Protein AF-A0A956FHE9-F1 (afdb_monomer)

Foldseek 3Di:
DVVVQVVVVVVPDDDDDPVPDDPDPDDPLVVLLVCVVPDQAAEDAAAPVLQCLLQDPPDPDPDVPSNSNSVSVLVVLVVDPPCLVRYAYEYEPPGDGDDHPSNVPSPHDYDYDD

Mean predicted aligned error: 8.65 Å

pLDDT: mean 73.5, std 14.98, range [35.47, 94.19]

Radius of gyration: 13.94 Å; Cα contacts (8 Å, |Δi|>4): 117; chains: 1; bounding box: 37×33×34 Å

Nearest PDB structures (foldseek):
  8fz9-assembly2_B  TM=4.655E-01  e=2.836E-02  Bacillus cereus
  4p7o-assembly1_A  TM=4.344E-01  e=3.917E+00  Escherichia coli K-12
  6qh8-assembly2_D  TM=3.782E-01  e=8.444E+00  Pseudomonas aeruginosa

Solvent-accessible surface area (backbone atoms only — not comparable to full-atom values): 6966 Å² total; per-residue (Å²): 108,70,71,56,46,52,53,41,41,75,76,69,45,90,73,90,53,75,93,77,52,76,85,64,100,57,67,64,67,61,53,52,53,49,51,62,70,71,48,81,61,44,80,41,72,27,30,55,71,48,20,48,39,50,70,38,88,65,72,90,85,74,62,72,62,60,40,48,52,37,51,49,55,41,47,57,54,68,78,30,92,83,54,47,87,34,51,35,38,31,27,54,67,100,50,68,74,26,73,34,72,80,52,69,80,54,78,55,63,75,44,79,48,127

Secondary structure (DSSP, 8-state):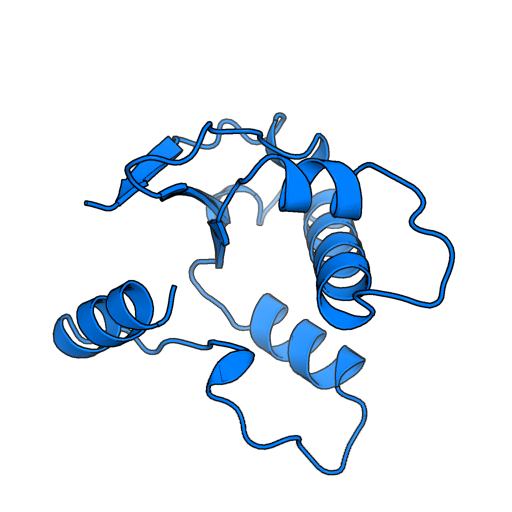
-HHHHHHHHHTT-----GGGS---SS-HHHHHHHHHHH-S-EEEE--HHHHHHHHS-PPTTS-HHHHHHHHHHHHHHHH-TTSGGGEEEEEETTS-----HHHHTTTPPEEEE-

Structure (mmCIF, N/CA/C/O backbone):
data_AF-A0A956FHE9-F1
#
_entry.id   AF-A0A956FHE9-F1
#
loop_
_atom_site.group_PDB
_atom_site.id
_atom_site.type_symbol
_atom_site.label_atom_id
_atom_site.label_alt_id
_atom_site.label_comp_id
_atom_site.label_asym_id
_atom_site.label_entity_id
_atom_site.label_seq_id
_atom_site.pdbx_PDB_ins_code
_atom_site.Cartn_x
_atom_site.Cartn_y
_atom_site.Cartn_z
_atom_site.occupancy
_atom_site.B_iso_or_equiv
_atom_site.auth_seq_id
_atom_site.auth_comp_id
_atom_site.auth_asym_id
_atom_site.auth_atom_id
_a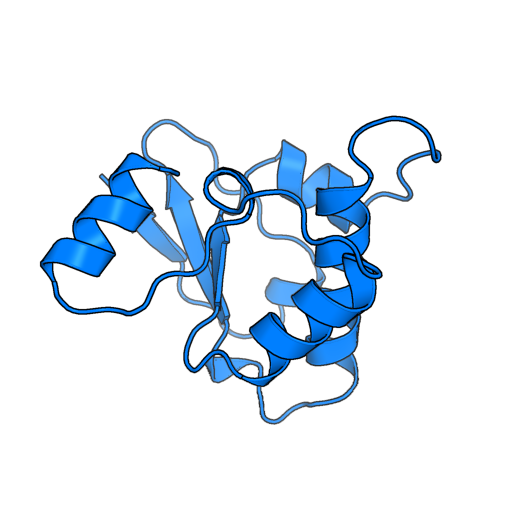tom_site.pdbx_PDB_model_num
ATOM 1 N N . MET A 1 1 ? 4.895 8.136 -1.362 1.00 78.06 1 MET A N 1
ATOM 2 C CA . MET A 1 1 ? 5.119 6.871 -0.624 1.00 78.06 1 MET A CA 1
ATOM 3 C C . MET A 1 1 ? 5.920 7.113 0.650 1.00 78.06 1 MET A C 1
ATOM 5 O O . MET A 1 1 ? 5.330 6.968 1.702 1.00 78.06 1 MET A O 1
ATOM 9 N N . GLN A 1 2 ? 7.173 7.589 0.599 1.00 82.81 2 GLN A N 1
ATOM 10 C CA . GLN A 1 2 ? 7.951 7.881 1.823 1.00 82.81 2 GLN A CA 1
ATOM 11 C C . GLN A 1 2 ? 7.287 8.904 2.764 1.00 82.81 2 GLN A C 1
ATOM 13 O O . GLN A 1 2 ? 7.183 8.643 3.951 1.00 82.81 2 GLN A O 1
ATOM 18 N N . ALA A 1 3 ? 6.758 10.016 2.239 1.00 86.50 3 ALA A N 1
ATOM 19 C CA . ALA A 1 3 ? 6.050 11.005 3.064 1.00 86.50 3 ALA A CA 1
ATOM 20 C C . ALA A 1 3 ? 4.809 10.432 3.782 1.00 86.50 3 ALA A C 1
ATOM 22 O O . ALA A 1 3 ? 4.507 10.831 4.897 1.00 86.50 3 ALA A O 1
ATOM 23 N N . MET A 1 4 ? 4.118 9.471 3.158 1.00 87.12 4 MET A N 1
ATOM 24 C CA . MET A 1 4 ? 2.982 8.779 3.775 1.00 87.12 4 MET A CA 1
ATOM 25 C C . MET A 1 4 ? 3.446 7.846 4.896 1.00 87.12 4 MET A C 1
ATOM 27 O O . MET A 1 4 ? 2.801 7.793 5.933 1.00 87.12 4 MET A O 1
ATOM 31 N N . ALA A 1 5 ? 4.568 7.142 4.705 1.00 87.44 5 ALA A N 1
ATOM 32 C CA . ALA A 1 5 ? 5.146 6.301 5.750 1.00 87.44 5 ALA A CA 1
ATOM 33 C C . ALA A 1 5 ? 5.534 7.131 6.981 1.00 87.44 5 ALA A C 1
ATOM 35 O O . ALA A 1 5 ? 5.089 6.814 8.074 1.00 87.44 5 ALA A O 1
ATOM 36 N N . VAL A 1 6 ? 6.245 8.246 6.781 1.00 89.25 6 VAL A N 1
ATOM 37 C CA . VAL A 1 6 ? 6.626 9.157 7.874 1.00 89.25 6 VAL A CA 1
ATOM 38 C C . VAL A 1 6 ? 5.398 9.691 8.612 1.00 89.25 6 VAL A C 1
ATOM 40 O O . VAL A 1 6 ? 5.358 9.648 9.833 1.00 89.25 6 VAL A O 1
ATOM 43 N N . ALA A 1 7 ? 4.369 10.143 7.889 1.00 90.88 7 ALA A N 1
ATOM 44 C CA . ALA A 1 7 ? 3.151 10.648 8.520 1.00 90.88 7 ALA A CA 1
ATOM 45 C C . ALA A 1 7 ? 2.424 9.574 9.354 1.00 90.88 7 ALA A C 1
ATOM 47 O O . ALA A 1 7 ? 1.898 9.869 10.419 1.00 90.88 7 ALA A O 1
ATOM 48 N N . LEU A 1 8 ? 2.399 8.320 8.893 1.00 91.19 8 LEU A N 1
ATOM 49 C CA . LEU A 1 8 ? 1.824 7.211 9.660 1.00 91.19 8 LEU A CA 1
ATOM 50 C C . LEU A 1 8 ? 2.663 6.889 10.908 1.00 91.19 8 LEU A C 1
ATOM 52 O O . LEU A 1 8 ? 2.102 6.636 11.970 1.00 91.19 8 LEU A O 1
ATOM 56 N N . GLU A 1 9 ? 3.990 6.946 10.813 1.00 92.12 9 GLU A N 1
ATOM 57 C CA . GLU A 1 9 ? 4.870 6.791 11.978 1.00 92.12 9 GLU A CA 1
ATOM 58 C C . GLU A 1 9 ? 4.663 7.916 13.007 1.00 92.12 9 GLU A C 1
ATOM 60 O O . GLU A 1 9 ? 4.621 7.649 14.207 1.00 92.12 9 GLU A O 1
ATOM 65 N N . GLU A 1 10 ? 4.467 9.162 12.560 1.00 93.75 10 GLU A N 1
ATOM 66 C CA . GLU A 1 10 ? 4.148 10.307 13.429 1.00 93.75 10 GLU A CA 1
ATOM 67 C C . GLU A 1 10 ? 2.809 10.133 14.168 1.00 93.75 10 GLU A C 1
ATOM 69 O O . GLU A 1 10 ? 2.676 10.560 15.315 1.00 93.75 10 GLU A O 1
ATOM 74 N N . GLU A 1 11 ? 1.846 9.446 13.550 1.00 93.50 11 GLU A N 1
ATOM 75 C CA . GLU A 1 11 ? 0.569 9.055 14.165 1.00 93.50 11 GLU A CA 1
ATOM 76 C C . GLU A 1 11 ? 0.685 7.798 15.056 1.00 93.50 11 GLU A C 1
ATOM 78 O O . GLU A 1 11 ? -0.292 7.374 15.677 1.00 93.50 11 GLU A O 1
ATOM 83 N N . GLY A 1 12 ? 1.880 7.206 15.162 1.00 94.19 12 GLY A N 1
ATOM 84 C CA . GLY A 1 12 ? 2.182 6.084 16.052 1.00 94.19 12 GLY A CA 1
ATOM 85 C C . GLY A 1 12 ? 1.996 4.694 15.442 1.00 94.19 12 GLY A C 1
ATO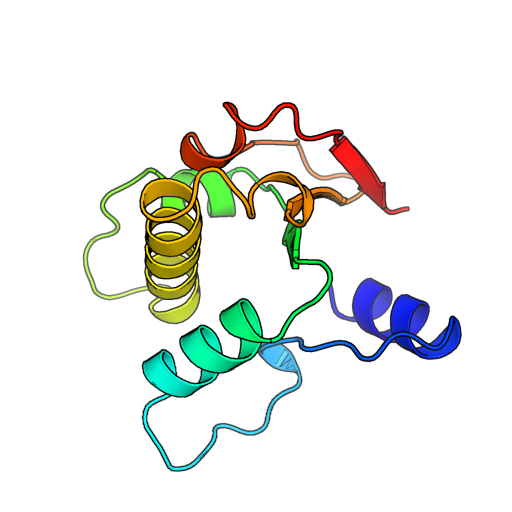M 86 O O . GLY A 1 12 ? 1.953 3.715 16.189 1.00 94.19 12 GLY A O 1
ATOM 87 N N . PHE A 1 13 ? 1.883 4.582 14.116 1.00 92.31 13 PHE A N 1
ATOM 88 C CA . PHE A 1 13 ? 1.860 3.289 13.433 1.00 92.31 13 PHE A CA 1
ATOM 89 C C . PHE A 1 13 ? 3.277 2.747 13.220 1.00 92.31 13 PHE A C 1
ATOM 91 O O . PHE A 1 13 ? 4.194 3.484 12.867 1.00 92.31 13 PHE A O 1
ATOM 98 N N . GLU A 1 14 ? 3.444 1.434 13.363 1.00 92.44 14 GLU A N 1
ATOM 99 C CA . GLU A 1 14 ? 4.635 0.747 12.870 1.00 92.44 14 GLU A CA 1
ATOM 100 C C . GLU A 1 14 ? 4.489 0.534 11.359 1.00 92.44 14 GLU A C 1
ATOM 102 O O . GLU A 1 14 ? 3.540 -0.109 10.902 1.00 92.44 14 GLU A O 1
ATOM 107 N N . VAL A 1 15 ? 5.401 1.109 10.571 1.00 90.62 15 VAL A N 1
ATOM 108 C CA . VAL A 1 15 ? 5.302 1.099 9.109 1.0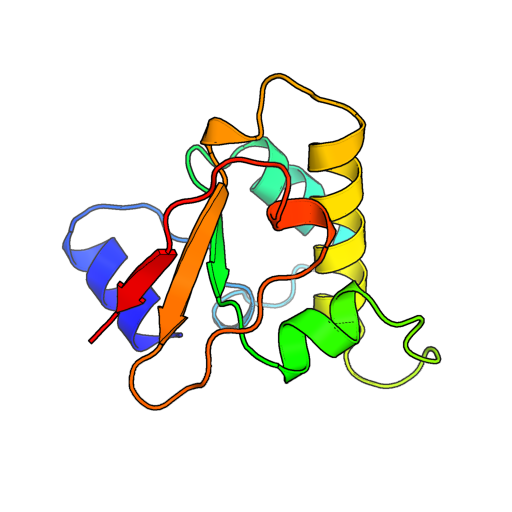0 90.62 15 VAL A CA 1
ATOM 109 C C . VAL A 1 15 ? 6.454 0.322 8.498 1.00 90.62 15 VAL A C 1
ATOM 111 O O . VAL A 1 15 ? 7.621 0.689 8.609 1.00 90.62 15 VAL A O 1
ATOM 114 N N . PHE A 1 16 ? 6.111 -0.717 7.744 1.00 87.94 16 PHE A N 1
ATOM 115 C CA . PHE A 1 16 ? 7.050 -1.347 6.833 1.00 87.94 16 PHE A CA 1
ATOM 116 C C . PHE A 1 16 ? 6.954 -0.707 5.445 1.00 87.94 16 PHE A C 1
ATOM 118 O O . PHE A 1 16 ? 5.902 -0.731 4.802 1.00 87.94 16 PHE A O 1
ATOM 125 N N . LEU A 1 17 ? 8.073 -0.171 4.958 1.00 84.81 17 LEU A N 1
ATOM 126 C CA . LEU A 1 17 ? 8.226 0.294 3.582 1.00 84.81 17 LEU A CA 1
ATOM 127 C C . LEU A 1 17 ? 9.546 -0.236 3.014 1.00 84.81 17 LEU A C 1
ATOM 129 O O . LEU A 1 17 ? 10.613 0.056 3.556 1.00 84.81 17 LEU A O 1
ATOM 133 N N . ASP A 1 18 ? 9.461 -0.985 1.916 1.00 74.50 18 ASP A N 1
ATOM 134 C CA . ASP A 1 18 ? 10.576 -1.658 1.237 1.00 74.50 18 ASP A CA 1
ATOM 135 C C . ASP A 1 18 ? 11.755 -0.723 0.929 1.00 74.50 18 ASP A C 1
ATOM 137 O O . ASP A 1 18 ? 12.903 -1.059 1.208 1.00 74.50 18 ASP A O 1
ATOM 141 N N . VAL A 1 19 ? 11.482 0.489 0.433 1.00 73.00 19 VAL A N 1
ATOM 142 C CA . VAL A 1 19 ? 12.513 1.480 0.080 1.00 73.00 19 VAL A CA 1
ATOM 143 C C . VAL A 1 19 ? 13.255 2.068 1.283 1.00 73.00 19 VAL A C 1
ATOM 145 O O . VAL A 1 19 ? 14.247 2.768 1.089 1.00 73.00 19 VAL A O 1
ATOM 148 N N . LEU A 1 20 ? 12.765 1.840 2.505 1.00 77.25 20 LEU A N 1
ATOM 149 C CA . LEU A 1 20 ? 13.420 2.257 3.748 1.00 77.25 20 LEU A CA 1
ATOM 150 C C . LEU A 1 20 ? 14.205 1.116 4.405 1.00 77.25 20 LEU A C 1
ATOM 152 O O . LEU A 1 20 ? 14.941 1.366 5.355 1.00 77.25 20 LEU A O 1
ATOM 156 N N . GLN A 1 21 ? 14.066 -0.118 3.913 1.00 74.25 21 GLN A N 1
ATOM 157 C CA . GLN A 1 21 ? 14.767 -1.261 4.481 1.00 74.25 21 GLN A CA 1
ATOM 158 C C . GLN A 1 21 ? 16.185 -1.354 3.923 1.00 74.25 21 GLN A C 1
ATOM 160 O O . GLN A 1 21 ? 16.410 -1.316 2.710 1.00 74.25 21 GLN A O 1
ATOM 165 N N . GLU A 1 22 ? 17.156 -1.549 4.808 1.00 70.81 22 GLU A N 1
ATOM 166 C CA . GLU A 1 22 ? 18.461 -2.044 4.387 1.00 70.81 22 GLU A CA 1
ATOM 167 C C . GLU A 1 22 ? 18.295 -3.482 3.878 1.00 70.81 22 GLU A C 1
ATOM 169 O O . GLU A 1 22 ? 17.631 -4.295 4.522 1.00 70.81 22 GLU A O 1
ATOM 174 N N . ILE A 1 23 ? 18.873 -3.800 2.712 1.00 59.62 23 ILE A N 1
ATOM 175 C CA . ILE A 1 23 ? 18.740 -5.118 2.070 1.00 59.62 23 ILE A CA 1
ATOM 176 C C . ILE A 1 23 ? 19.151 -6.205 3.079 1.00 59.62 23 ILE A C 1
ATOM 178 O O . ILE A 1 23 ? 20.337 -6.290 3.419 1.00 59.62 23 ILE A O 1
ATOM 182 N N . PRO A 1 24 ? 18.228 -7.063 3.554 1.00 59.59 24 PRO A N 1
ATOM 183 C CA . PRO A 1 24 ? 18.594 -8.077 4.519 1.00 59.59 24 PRO A CA 1
ATOM 184 C C . PRO A 1 24 ? 19.464 -9.151 3.842 1.00 59.59 24 PRO A C 1
ATOM 186 O O . PRO A 1 24 ? 19.262 -9.480 2.671 1.00 59.59 24 PRO A O 1
ATOM 189 N N . PRO A 1 25 ? 20.407 -9.770 4.571 1.00 55.25 25 PRO A N 1
ATOM 190 C CA . PRO A 1 25 ? 21.317 -10.786 4.032 1.00 55.25 25 PRO A CA 1
ATOM 191 C C . PRO A 1 25 ? 20.645 -12.133 3.683 1.00 55.25 25 PRO A C 1
ATOM 193 O O . PRO A 1 25 ? 21.332 -13.079 3.309 1.00 55.25 25 PRO A O 1
ATOM 196 N N . THR A 1 26 ? 19.317 -12.258 3.804 1.00 59.94 26 THR A N 1
ATOM 197 C CA . THR A 1 26 ? 18.558 -13.502 3.562 1.00 59.94 26 THR A CA 1
ATOM 198 C C . THR A 1 26 ? 17.340 -13.239 2.672 1.00 59.94 26 THR A C 1
ATOM 200 O O . THR A 1 26 ? 16.861 -12.113 2.599 1.00 59.94 26 THR A O 1
ATOM 203 N N . ASN A 1 27 ? 16.862 -14.290 1.993 1.00 73.19 27 ASN A N 1
ATOM 204 C CA . ASN A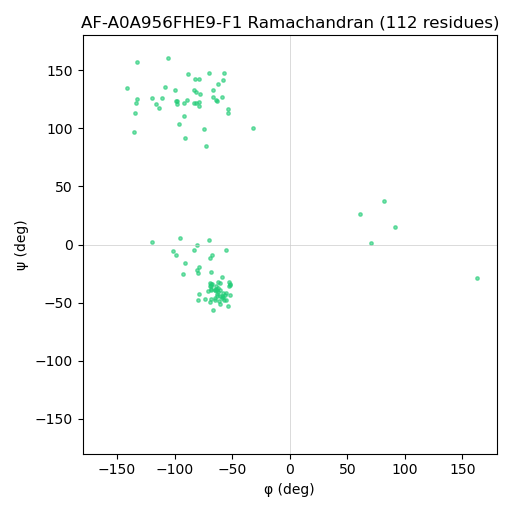 1 27 ? 15.788 -14.310 0.993 1.00 73.19 27 ASN A CA 1
ATOM 205 C C . ASN A 1 27 ? 14.675 -13.259 1.218 1.00 73.19 27 ASN A C 1
ATOM 207 O O . ASN A 1 27 ? 13.760 -13.476 2.013 1.00 73.19 27 ASN A O 1
ATOM 211 N N . TRP A 1 28 ? 14.746 -12.152 0.466 1.00 72.94 28 TRP A N 1
ATOM 212 C CA . TRP A 1 28 ? 13.791 -11.035 0.495 1.00 72.94 28 TRP A CA 1
ATOM 213 C C . TRP A 1 28 ? 12.335 -11.488 0.335 1.00 72.94 28 TRP A C 1
ATOM 215 O O . TRP A 1 28 ? 11.452 -10.956 0.995 1.00 72.94 28 TRP A O 1
ATOM 225 N N . ALA A 1 29 ? 12.101 -12.540 -0.459 1.00 69.62 29 ALA A N 1
ATOM 226 C CA . ALA A 1 29 ? 10.787 -13.156 -0.640 1.00 69.62 29 ALA A CA 1
ATOM 227 C C . ALA A 1 29 ? 10.141 -13.557 0.690 1.00 69.62 29 ALA A C 1
ATOM 229 O O . ALA A 1 29 ? 9.029 -13.154 1.004 1.00 69.62 29 ALA A O 1
ATOM 230 N N . VAL A 1 30 ? 10.892 -14.321 1.485 1.00 74.12 30 VAL A N 1
ATOM 231 C CA . VAL A 1 30 ? 10.442 -14.887 2.761 1.00 74.12 30 VAL A CA 1
ATOM 232 C C . VAL A 1 30 ? 10.258 -13.782 3.794 1.00 74.12 30 VAL A C 1
ATOM 234 O O . VAL A 1 30 ? 9.385 -13.860 4.653 1.00 74.12 30 VAL A O 1
ATOM 237 N N . HIS A 1 31 ? 11.082 -12.735 3.717 1.00 77.25 31 HIS A N 1
ATOM 238 C CA . HIS A 1 31 ? 10.928 -11.576 4.582 1.00 77.25 31 HIS A CA 1
ATOM 239 C C . HIS A 1 31 ? 9.615 -10.838 4.300 1.00 77.25 31 HIS A C 1
ATOM 241 O O . HIS A 1 31 ? 8.854 -10.588 5.228 1.00 77.25 31 HIS A O 1
ATOM 247 N N . ILE A 1 32 ? 9.322 -10.568 3.027 1.00 76.25 32 ILE A N 1
ATOM 248 C CA . ILE A 1 32 ? 8.082 -9.917 2.596 1.00 76.25 32 ILE A CA 1
ATOM 249 C C . ILE A 1 32 ? 6.854 -10.770 2.925 1.00 76.25 32 ILE A C 1
ATOM 251 O O . ILE A 1 32 ? 5.874 -10.232 3.429 1.00 76.25 32 ILE A O 1
ATOM 255 N N . GLU A 1 33 ? 6.909 -12.087 2.706 1.00 75.88 33 GLU A N 1
ATOM 256 C CA . GLU A 1 33 ? 5.845 -13.019 3.114 1.00 75.88 33 GLU A CA 1
ATOM 257 C C . GLU A 1 33 ? 5.535 -12.902 4.607 1.00 75.88 33 GLU A C 1
ATOM 259 O O . GLU A 1 33 ? 4.376 -12.769 4.993 1.00 75.88 33 GLU A O 1
ATOM 264 N N . ARG A 1 34 ? 6.571 -12.900 5.453 1.00 79.75 34 ARG A N 1
ATOM 265 C CA . ARG A 1 34 ? 6.401 -12.778 6.902 1.00 79.75 34 ARG A CA 1
ATOM 266 C C . ARG A 1 34 ? 5.812 -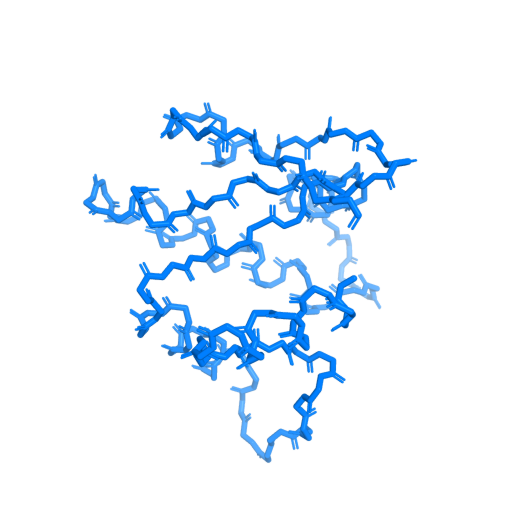11.427 7.301 1.00 79.75 34 ARG A C 1
ATOM 268 O O . ARG A 1 34 ? 4.875 -11.397 8.087 1.00 79.75 34 ARG A O 1
ATOM 275 N N . VAL A 1 35 ? 6.329 -10.333 6.744 1.00 83.56 35 VAL A N 1
ATOM 276 C CA . VAL A 1 35 ? 5.815 -8.983 7.020 1.00 83.56 35 VAL A CA 1
ATOM 277 C C . VAL A 1 35 ? 4.348 -8.868 6.609 1.00 83.56 35 VAL A C 1
ATOM 279 O O . VAL A 1 35 ? 3.533 -8.362 7.373 1.00 83.56 35 VAL A O 1
ATOM 282 N N . LEU A 1 36 ? 3.986 -9.382 5.430 1.00 80.31 36 LEU A N 1
ATOM 283 C CA . LEU A 1 36 ? 2.594 -9.418 4.989 1.00 80.31 36 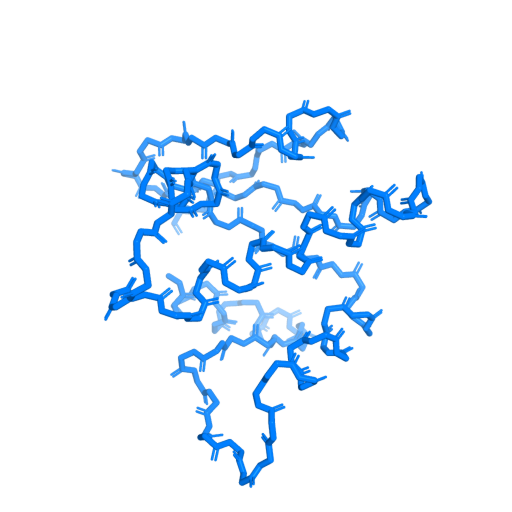LEU A CA 1
ATOM 284 C C . LEU A 1 36 ? 1.733 -10.272 5.920 1.00 80.31 36 LEU A C 1
ATOM 286 O O . LEU A 1 36 ? 0.618 -9.872 6.224 1.00 80.31 36 LEU A O 1
ATOM 290 N N . ALA A 1 37 ? 2.214 -11.420 6.396 1.00 81.19 37 ALA A N 1
ATOM 291 C CA . ALA A 1 37 ? 1.469 -12.263 7.329 1.00 81.19 37 ALA A CA 1
ATOM 292 C C . ALA A 1 37 ? 1.242 -11.581 8.692 1.00 81.19 37 ALA A C 1
ATOM 294 O O . ALA A 1 37 ? 0.153 -11.695 9.246 1.00 81.19 37 ALA A O 1
ATOM 295 N N . GLU A 1 38 ? 2.235 -10.852 9.202 1.00 84.88 38 GLU A N 1
ATOM 296 C CA . GLU A 1 38 ? 2.200 -10.180 10.510 1.00 84.88 38 GLU A CA 1
ATOM 297 C C . GLU A 1 38 ? 1.444 -8.839 10.494 1.00 84.88 38 GLU A C 1
ATOM 299 O O . GLU A 1 38 ? 0.977 -8.397 11.539 1.00 84.88 38 GLU A O 1
ATOM 304 N N . ALA A 1 39 ? 1.287 -8.200 9.331 1.00 87.00 39 ALA A N 1
ATOM 305 C CA . ALA A 1 39 ? 0.662 -6.884 9.228 1.00 87.00 39 ALA A CA 1
ATOM 306 C C . ALA A 1 39 ? -0.838 -6.883 9.588 1.00 87.00 39 ALA A C 1
ATOM 308 O O . ALA A 1 39 ? -1.649 -7.581 8.967 1.00 87.00 39 ALA A O 1
ATOM 309 N N . ASP A 1 40 ? -1.223 -5.994 10.510 1.00 88.38 40 ASP A N 1
ATOM 310 C CA . ASP A 1 40 ? -2.626 -5.731 10.863 1.00 88.38 40 ASP A CA 1
ATOM 311 C C . ASP A 1 40 ? -3.405 -5.073 9.717 1.00 88.38 40 ASP A C 1
ATOM 313 O O . ASP A 1 40 ? -4.603 -5.302 9.549 1.00 88.38 40 ASP A O 1
ATOM 317 N N . VAL A 1 41 ? -2.728 -4.228 8.933 1.00 87.88 41 VAL A N 1
ATOM 318 C CA . VAL A 1 41 ? -3.292 -3.492 7.797 1.00 87.88 41 VAL A CA 1
ATOM 319 C C . VAL A 1 41 ? -2.262 -3.446 6.674 1.00 87.88 41 VAL A C 1
ATOM 321 O O . VAL A 1 41 ? -1.101 -3.116 6.897 1.00 87.88 41 VAL A O 1
ATOM 324 N N . VAL A 1 42 ? -2.702 -3.720 5.444 1.00 86.62 42 VAL A N 1
ATOM 325 C CA . VAL A 1 42 ? -1.860 -3.636 4.244 1.00 86.62 42 VAL A CA 1
ATOM 326 C C . VAL A 1 42 ? -2.369 -2.515 3.346 1.00 86.62 42 VAL A C 1
ATOM 328 O O . VAL A 1 42 ? -3.497 -2.557 2.852 1.00 86.62 42 VAL A O 1
ATOM 331 N N . LEU A 1 43 ? -1.532 -1.501 3.121 1.00 87.75 43 LEU A N 1
ATOM 332 C CA . LEU A 1 43 ? -1.849 -0.367 2.253 1.00 87.75 43 LEU A CA 1
ATOM 333 C C . LEU A 1 43 ? -1.375 -0.642 0.820 1.00 87.75 43 LEU A C 1
ATOM 335 O O . LEU A 1 43 ? -0.180 -0.643 0.533 1.00 87.75 43 LEU A O 1
ATOM 339 N N . CYS A 1 44 ? -2.313 -0.831 -0.103 1.00 86.31 44 CYS A N 1
ATOM 340 C CA . CYS A 1 44 ? -2.030 -1.031 -1.521 1.00 86.31 44 CYS A CA 1
ATOM 341 C C . CYS A 1 44 ? -2.148 0.291 -2.280 1.00 86.31 44 CYS A C 1
ATOM 343 O O . CYS A 1 44 ? -3.252 0.746 -2.589 1.00 86.31 44 CYS A O 1
ATOM 345 N N . VAL A 1 45 ? -1.010 0.892 -2.626 1.00 87.56 45 VAL A N 1
ATOM 346 C CA . VAL A 1 45 ? -0.963 2.099 -3.462 1.00 87.56 45 VAL A CA 1
ATOM 347 C C . VAL A 1 45 ? -1.254 1.733 -4.921 1.00 87.56 45 VAL A C 1
ATOM 349 O O . VAL A 1 45 ? -0.392 1.252 -5.658 1.00 87.56 45 VAL A O 1
ATOM 352 N N . CYS A 1 46 ? -2.498 1.953 -5.336 1.00 86.62 46 CYS A N 1
ATOM 353 C CA . CYS A 1 46 ? -3.054 1.453 -6.590 1.00 86.62 46 CYS A CA 1
ATOM 354 C C . CYS A 1 46 ? -2.861 2.464 -7.729 1.00 86.62 46 CYS A C 1
ATOM 356 O O . CYS A 1 46 ? -3.682 3.355 -7.945 1.00 86.62 46 CYS A O 1
ATOM 358 N N . THR A 1 47 ? -1.743 2.326 -8.444 1.00 86.81 47 THR A N 1
ATOM 359 C CA . THR A 1 47 ? -1.412 3.104 -9.653 1.00 86.81 47 THR A CA 1
ATOM 360 C C . THR A 1 47 ? -1.575 2.242 -10.909 1.00 86.81 47 THR A C 1
ATOM 362 O O . THR A 1 47 ? -1.470 1.020 -10.794 1.00 86.81 47 THR A O 1
ATOM 365 N N . PRO A 1 48 ? -1.714 2.823 -12.119 1.00 86.56 48 PRO A N 1
ATOM 366 C CA . PRO A 1 48 ? -1.775 2.041 -13.358 1.00 86.56 48 PRO A CA 1
ATOM 367 C C . PRO A 1 48 ? -0.570 1.121 -13.530 1.00 86.56 48 PRO A C 1
ATOM 369 O O . PRO A 1 48 ? -0.719 -0.049 -13.851 1.00 86.56 48 PRO A O 1
ATOM 372 N N . THR A 1 49 ? 0.632 1.613 -13.218 1.00 82.50 49 THR A N 1
ATOM 373 C CA . THR A 1 49 ? 1.859 0.809 -13.280 1.00 82.50 49 THR A CA 1
ATOM 374 C C . THR A 1 49 ? 1.841 -0.348 -12.281 1.00 82.50 49 THR A C 1
ATOM 376 O O . THR A 1 49 ? 2.387 -1.412 -12.562 1.00 82.50 49 THR A O 1
ATOM 379 N N . TYR A 1 50 ? 1.251 -0.157 -11.098 1.00 79.69 50 TYR A N 1
ATOM 380 C CA . TYR A 1 50 ? 1.093 -1.232 -10.119 1.00 79.69 50 TYR A CA 1
ATOM 381 C C . TYR A 1 50 ? 0.080 -2.269 -10.612 1.00 79.69 50 TYR A C 1
ATOM 383 O O . TYR A 1 50 ? 0.409 -3.451 -10.653 1.00 79.69 50 TYR A O 1
ATOM 391 N N . ALA A 1 51 ? -1.100 -1.835 -11.064 1.00 82.06 51 ALA A N 1
ATOM 392 C CA . ALA A 1 51 ? -2.119 -2.715 -11.631 1.00 82.06 51 ALA A CA 1
ATOM 393 C C . ALA A 1 51 ? -1.579 -3.518 -12.819 1.00 82.06 51 ALA A C 1
ATOM 395 O O . ALA A 1 51 ? -1.683 -4.740 -12.818 1.00 82.06 51 ALA A O 1
ATOM 396 N N . GLU A 1 52 ? -0.904 -2.869 -13.768 1.00 81.38 52 GLU A N 1
ATOM 397 C CA . GLU A 1 52 ? -0.277 -3.525 -14.918 1.00 81.38 52 GLU A CA 1
ATOM 398 C C . GLU A 1 52 ? 0.763 -4.569 -14.493 1.00 81.38 52 GLU A C 1
ATOM 400 O O . GLU A 1 52 ? 0.776 -5.675 -15.026 1.00 81.38 52 GLU A O 1
ATOM 405 N N . ARG A 1 53 ? 1.623 -4.253 -13.517 1.00 75.56 53 ARG A N 1
ATOM 406 C CA . ARG A 1 53 ? 2.664 -5.183 -13.049 1.00 75.56 53 ARG A CA 1
ATOM 407 C C . ARG A 1 53 ? 2.112 -6.379 -12.300 1.00 75.56 53 ARG A C 1
ATOM 409 O O . ARG A 1 53 ? 2.700 -7.452 -12.368 1.00 75.56 53 ARG A O 1
ATOM 416 N N . VAL A 1 54 ? 1.047 -6.177 -11.534 1.00 72.69 54 VAL A N 1
ATOM 417 C CA . VAL A 1 54 ? 0.445 -7.253 -10.757 1.00 72.69 54 VAL A CA 1
ATOM 418 C C . VAL A 1 54 ? -0.442 -8.107 -11.656 1.00 72.69 54 VAL A C 1
ATOM 420 O O . VAL A 1 54 ? -0.324 -9.329 -11.633 1.00 72.69 54 VAL A O 1
ATOM 423 N N . ASP A 1 55 ? -1.307 -7.500 -12.470 1.00 75.25 55 ASP A N 1
ATOM 424 C CA . ASP A 1 55 ? -2.257 -8.207 -13.338 1.00 75.25 55 ASP A CA 1
ATOM 425 C C . ASP A 1 55 ? -1.636 -8.750 -14.629 1.00 75.25 55 ASP A C 1
ATOM 427 O O . ASP A 1 55 ? -2.175 -9.698 -15.204 1.00 75.25 55 ASP A O 1
ATOM 431 N N . GLY A 1 56 ? -0.533 -8.164 -15.088 1.00 65.19 56 GLY A N 1
ATOM 432 C CA . GLY A 1 56 ? 0.231 -8.622 -16.242 1.00 65.19 56 GLY A CA 1
ATOM 433 C C . GLY A 1 56 ? 1.292 -9.658 -15.873 1.00 65.19 56 GLY A C 1
ATOM 434 O O . GLY A 1 56 ? 1.917 -9.600 -14.817 1.00 65.19 56 GLY A O 1
ATOM 435 N N . GLU A 1 57 ? 1.552 -10.597 -16.783 1.00 53.88 57 GLU A N 1
ATOM 436 C CA . GLU A 1 57 ? 2.759 -11.425 -16.741 1.00 53.88 57 GLU A CA 1
ATOM 437 C C . GLU A 1 57 ? 3.959 -10.559 -17.149 1.00 53.88 57 GLU A C 1
ATOM 439 O O . GLU A 1 57 ? 4.322 -10.493 -18.323 1.00 53.88 57 GLU A O 1
ATOM 444 N N . VAL A 1 58 ? 4.557 -9.822 -16.209 1.00 46.88 58 VAL A N 1
ATOM 445 C CA . VAL A 1 58 ? 5.770 -9.048 -16.514 1.00 46.88 58 VAL A CA 1
ATOM 446 C C . VAL A 1 58 ? 6.888 -10.027 -16.905 1.00 46.88 58 VAL A C 1
ATOM 448 O O . VAL A 1 58 ? 7.239 -10.897 -16.101 1.00 46.88 58 VAL A O 1
ATOM 451 N N . PRO A 1 59 ? 7.502 -9.896 -18.098 1.00 36.56 59 PRO A N 1
ATOM 452 C CA . PRO A 1 59 ? 8.664 -10.691 -18.468 1.00 36.56 59 PRO A CA 1
ATOM 453 C C . PRO A 1 59 ? 9.787 -10.457 -17.454 1.00 36.56 59 PRO A C 1
ATOM 455 O O . PRO A 1 59 ? 10.158 -9.315 -17.171 1.00 36.56 59 PRO A O 1
ATOM 458 N N . GLY A 1 60 ? 10.325 -11.536 -16.884 1.00 35.47 60 GLY A N 1
ATOM 459 C CA . GLY A 1 60 ? 11.347 -11.458 -15.844 1.00 35.47 60 GLY A CA 1
ATOM 460 C C . GLY A 1 60 ? 12.542 -10.600 -16.272 1.00 35.47 60 GLY A C 1
ATOM 461 O O . GLY A 1 60 ? 13.261 -10.950 -17.203 1.00 35.47 60 GLY A O 1
ATOM 462 N N . GLY A 1 61 ? 12.778 -9.481 -15.581 1.00 38.44 61 GLY A N 1
ATOM 463 C CA . GLY A 1 61 ? 13.931 -8.621 -15.870 1.00 38.44 61 GLY A CA 1
ATOM 464 C C . GLY A 1 61 ? 13.867 -7.200 -15.312 1.00 38.44 61 GLY A C 1
ATOM 465 O O . GLY A 1 61 ? 14.911 -6.656 -14.968 1.00 38.44 61 GLY A O 1
ATOM 466 N N . VAL A 1 62 ? 12.675 -6.620 -15.141 1.00 36.88 62 VAL A N 1
ATOM 467 C CA . VAL A 1 62 ? 12.492 -5.253 -14.614 1.00 36.88 62 VAL A CA 1
ATOM 468 C C . VAL A 1 62 ? 11.405 -5.270 -13.534 1.00 36.88 62 VAL A C 1
ATOM 470 O O . VAL A 1 62 ? 10.302 -5.736 -13.787 1.00 36.88 62 VAL A O 1
ATOM 473 N N . GLY A 1 63 ? 11.705 -4.783 -12.322 1.00 44.00 63 GLY A N 1
ATOM 474 C CA . GLY A 1 63 ? 10.714 -4.674 -11.234 1.00 44.00 63 GLY A CA 1
ATOM 475 C C . GLY A 1 63 ? 10.455 -5.953 -10.423 1.00 44.00 63 GLY A C 1
ATOM 476 O O . GLY A 1 63 ? 9.317 -6.194 -10.029 1.00 44.00 63 GLY A O 1
ATOM 477 N N . ARG A 1 64 ? 11.498 -6.758 -10.154 1.00 47.81 64 ARG A N 1
ATOM 478 C CA . ARG A 1 64 ? 11.392 -8.053 -9.442 1.00 47.81 64 ARG A CA 1
ATOM 479 C C . ARG A 1 64 ? 10.663 -7.986 -8.088 1.00 47.81 64 ARG A C 1
ATOM 481 O O . ARG A 1 64 ? 9.991 -8.951 -7.764 1.00 47.81 64 ARG A O 1
ATOM 488 N N . GLY A 1 65 ? 10.752 -6.875 -7.349 1.00 52.41 65 GLY A N 1
ATOM 489 C CA . GLY A 1 65 ? 10.050 -6.702 -6.065 1.00 52.41 65 GLY A CA 1
ATOM 490 C C . GLY A 1 65 ? 8.528 -6.639 -6.223 1.00 52.41 65 GLY A C 1
ATOM 491 O O . GLY A 1 65 ? 7.827 -7.504 -5.721 1.00 52.41 65 GLY A O 1
ATOM 492 N N . VAL A 1 66 ? 8.025 -5.701 -7.034 1.00 52.31 66 VAL A N 1
ATOM 493 C CA . VAL A 1 66 ? 6.579 -5.420 -7.164 1.00 52.31 66 VAL A CA 1
ATOM 494 C C . VAL A 1 66 ? 5.784 -6.584 -7.765 1.00 52.31 66 VAL A C 1
ATOM 496 O O . VAL A 1 66 ? 4.670 -6.858 -7.329 1.00 52.31 66 VAL A O 1
ATOM 499 N N . ALA A 1 67 ? 6.336 -7.282 -8.763 1.00 56.12 67 ALA A N 1
ATOM 500 C CA . ALA A 1 67 ? 5.664 -8.444 -9.356 1.00 56.12 67 ALA A CA 1
ATOM 501 C C . ALA A 1 67 ? 5.604 -9.626 -8.373 1.00 56.12 67 ALA A C 1
ATOM 503 O O . ALA A 1 67 ? 4.619 -10.359 -8.330 1.00 56.12 67 ALA A O 1
ATOM 504 N N . GLN A 1 68 ? 6.647 -9.787 -7.557 1.00 54.81 68 GLN A N 1
ATOM 505 C CA . GLN A 1 68 ? 6.717 -10.822 -6.537 1.00 54.81 68 GLN A CA 1
ATOM 506 C C . GLN A 1 68 ? 5.810 -10.498 -5.343 1.00 54.81 68 GLN A C 1
ATOM 508 O O . GLN A 1 68 ? 5.005 -11.334 -4.959 1.00 54.81 68 GLN A O 1
ATOM 513 N N . GLU A 1 69 ? 5.852 -9.274 -4.819 1.00 60.25 69 GLU A N 1
ATOM 514 C CA . GLU A 1 69 ? 4.939 -8.769 -3.782 1.00 60.25 69 GLU A CA 1
ATOM 515 C C . GLU A 1 69 ? 3.475 -8.845 -4.221 1.00 60.25 69 GLU A C 1
ATOM 517 O O . GLU A 1 69 ? 2.618 -9.277 -3.455 1.00 60.25 69 GLU A O 1
ATOM 522 N N . GLY A 1 70 ? 3.181 -8.494 -5.475 1.00 57.75 70 GLY A N 1
ATOM 523 C CA . GLY A 1 70 ? 1.849 -8.637 -6.060 1.00 57.75 70 GLY A CA 1
ATOM 524 C C . GLY A 1 70 ? 1.388 -10.089 -6.163 1.00 57.75 70 GLY A C 1
ATOM 525 O O . GLY A 1 70 ? 0.219 -10.382 -5.913 1.00 57.75 70 GLY A O 1
ATOM 526 N N . ALA A 1 71 ? 2.296 -11.013 -6.489 1.00 61.22 71 ALA A N 1
ATOM 527 C CA . ALA A 1 71 ? 2.005 -12.444 -6.494 1.00 61.22 71 ALA A CA 1
ATOM 528 C C . ALA A 1 71 ? 1.761 -12.992 -5.076 1.00 61.22 71 ALA A C 1
ATOM 530 O O . ALA A 1 71 ? 0.852 -13.800 -4.896 1.00 61.22 71 ALA A O 1
ATOM 531 N N . LEU A 1 72 ? 2.506 -12.515 -4.074 1.00 62.78 72 LEU A N 1
ATOM 532 C CA . LEU A 1 72 ? 2.321 -12.875 -2.665 1.00 62.78 72 LEU A CA 1
ATOM 533 C C . LEU A 1 72 ? 1.008 -12.326 -2.101 1.00 62.78 72 LEU A C 1
ATOM 535 O O . LEU A 1 72 ? 0.231 -13.080 -1.523 1.00 62.78 72 LEU A O 1
ATOM 539 N N . ALA A 1 73 ? 0.701 -11.051 -2.349 1.00 61.25 73 ALA A N 1
ATOM 540 C CA . ALA A 1 73 ? -0.573 -10.443 -1.967 1.00 61.25 73 ALA A CA 1
ATOM 541 C C . ALA A 1 73 ? -1.761 -11.156 -2.633 1.00 61.25 73 ALA A C 1
ATOM 543 O O . ALA A 1 73 ? -2.784 -11.400 -1.990 1.00 61.25 73 ALA A O 1
ATOM 544 N N . ARG A 1 74 ? -1.621 -11.556 -3.905 1.00 61.44 74 ARG A N 1
ATOM 545 C CA . ARG A 1 74 ? -2.614 -12.379 -4.608 1.00 61.44 74 ARG A CA 1
ATOM 546 C C . ARG A 1 74 ? -2.773 -13.756 -3.961 1.00 61.44 74 ARG A C 1
ATOM 548 O O . ARG A 1 74 ? -3.910 -14.188 -3.812 1.00 61.44 74 ARG A O 1
ATOM 555 N N . GLY A 1 75 ? -1.679 -14.423 -3.592 1.00 56.88 75 GLY A N 1
ATOM 556 C CA . GLY A 1 75 ? -1.698 -15.714 -2.895 1.00 56.88 75 GLY A CA 1
ATOM 557 C C . GLY A 1 75 ? -2.414 -15.633 -1.547 1.00 56.88 75 GLY A C 1
ATOM 558 O O . GLY A 1 75 ? -3.375 -16.360 -1.329 1.00 56.88 75 GLY A O 1
ATOM 559 N N . GLU A 1 76 ? -2.042 -14.667 -0.705 1.00 58.66 76 GLU A N 1
ATOM 560 C CA . GLU A 1 76 ? -2.694 -14.378 0.584 1.00 58.66 76 GLU A CA 1
ATOM 561 C C . GLU A 1 76 ? -4.199 -14.106 0.430 1.00 58.66 76 GLU A C 1
ATOM 563 O O . GLU A 1 76 ? -5.026 -14.640 1.171 1.00 58.66 76 GLU A O 1
ATOM 568 N N . THR A 1 77 ? -4.572 -13.315 -0.581 1.00 54.06 77 THR A N 1
ATOM 569 C CA . THR A 1 77 ? -5.978 -13.003 -0.877 1.00 54.06 77 THR A CA 1
ATOM 570 C C . THR A 1 77 ? -6.750 -14.229 -1.384 1.00 54.06 77 THR A C 1
ATOM 572 O O . THR A 1 77 ? -7.946 -14.366 -1.121 1.00 54.06 77 THR A O 1
ATOM 575 N N . TYR A 1 78 ? -6.087 -15.117 -2.129 1.00 53.25 78 TYR A N 1
ATOM 576 C CA . TYR A 1 78 ? -6.691 -16.312 -2.719 1.00 53.25 78 TYR A CA 1
ATOM 577 C C . TYR A 1 78 ? -6.864 -17.445 -1.697 1.00 53.25 78 TYR A C 1
ATOM 579 O O . TYR A 1 78 ? -7.928 -18.066 -1.656 1.00 53.25 78 TYR A O 1
ATOM 587 N N . ASP A 1 79 ? -5.861 -17.677 -0.846 1.00 54.28 79 ASP A N 1
ATOM 588 C CA . ASP A 1 79 ? -5.851 -18.775 0.127 1.00 54.28 79 ASP A CA 1
ATOM 589 C C . ASP A 1 79 ? -6.689 -18.478 1.380 1.00 54.28 79 ASP A C 1
ATOM 591 O O . ASP A 1 79 ? -7.113 -19.409 2.070 1.00 54.28 79 ASP A O 1
ATOM 595 N N . GLN A 1 80 ? -7.007 -17.210 1.675 1.00 50.81 80 GLN A N 1
ATOM 596 C CA . GLN A 1 80 ? -7.755 -16.850 2.882 1.00 50.81 80 GLN A CA 1
ATOM 597 C C . GLN A 1 80 ? -8.873 -15.834 2.622 1.00 50.81 80 GLN A C 1
ATOM 599 O O . GLN A 1 80 ? -8.705 -14.622 2.742 1.00 50.81 80 GLN A O 1
ATOM 604 N N . LYS A 1 81 ? -10.102 -16.345 2.457 1.00 49.78 81 LYS A N 1
ATOM 605 C CA . LYS A 1 81 ? -11.353 -15.557 2.534 1.00 49.78 81 LYS A CA 1
ATOM 606 C C . LYS A 1 81 ? -11.540 -14.773 3.851 1.00 49.78 81 LYS A C 1
ATOM 608 O O . LYS A 1 81 ? -12.517 -14.045 3.970 1.00 49.78 81 LYS A O 1
ATOM 613 N N . MET A 1 82 ? -10.649 -14.924 4.835 1.00 47.50 82 MET A N 1
ATOM 614 C CA . MET A 1 82 ? -10.729 -14.286 6.155 1.00 47.50 82 MET A CA 1
ATOM 615 C C . MET A 1 82 ? -9.823 -13.058 6.333 1.00 47.50 82 MET A C 1
ATOM 617 O O . MET A 1 82 ? -9.928 -12.408 7.366 1.00 47.50 82 MET A O 1
ATOM 621 N N . GLN A 1 83 ? -8.964 -12.709 5.364 1.00 58.09 83 GLN A N 1
ATOM 622 C CA . GLN A 1 83 ? -8.008 -11.597 5.529 1.00 58.09 83 GLN A CA 1
ATOM 623 C C . GLN A 1 83 ? -8.172 -10.450 4.523 1.00 58.09 83 GLN A C 1
ATOM 625 O O . GLN A 1 83 ? -7.445 -9.466 4.588 1.00 58.09 83 GLN A O 1
ATOM 630 N N . ALA A 1 84 ? -9.157 -10.521 3.627 1.00 63.28 84 ALA A N 1
ATOM 631 C CA . ALA A 1 84 ? -9.471 -9.439 2.691 1.00 63.28 84 ALA A CA 1
ATOM 632 C C . ALA A 1 84 ? -9.687 -8.078 3.381 1.00 63.28 84 ALA A C 1
ATOM 634 O O . ALA A 1 84 ? -9.255 -7.041 2.877 1.00 63.28 84 ALA A O 1
ATOM 635 N N . ASP A 1 85 ? -10.286 -8.101 4.573 1.00 72.44 85 ASP A N 1
ATOM 636 C CA . ASP A 1 85 ? -10.644 -6.911 5.343 1.00 72.44 85 ASP A CA 1
ATOM 637 C C . ASP A 1 85 ? -9.442 -6.114 5.860 1.00 72.44 85 ASP A C 1
ATOM 639 O O . ASP A 1 85 ? -9.641 -4.999 6.341 1.00 72.44 85 ASP A O 1
ATOM 643 N N . AR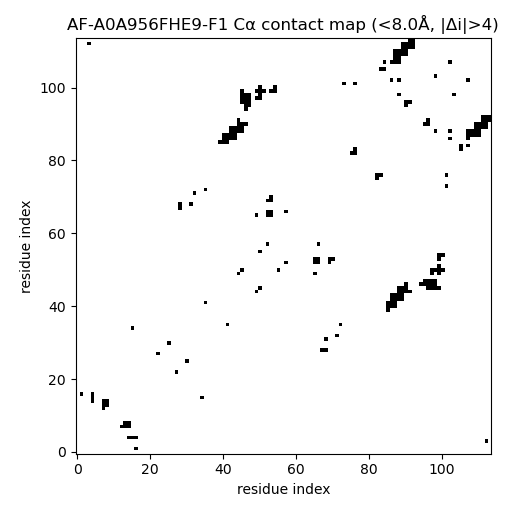G A 1 86 ? -8.201 -6.614 5.758 1.00 81.94 86 ARG A N 1
ATOM 644 C CA . ARG A 1 86 ? -6.994 -5.858 6.147 1.00 81.94 86 ARG A CA 1
ATOM 645 C C . ARG A 1 86 ? -6.369 -5.057 5.008 1.00 81.94 86 ARG A C 1
ATOM 647 O O . ARG A 1 86 ? -5.580 -4.151 5.260 1.00 81.94 86 ARG A O 1
ATOM 654 N N . PHE A 1 87 ? -6.739 -5.344 3.761 1.00 83.19 87 PHE A N 1
ATOM 655 C CA . PHE A 1 87 ? -6.218 -4.624 2.603 1.00 83.19 87 PHE A CA 1
ATOM 656 C C . PHE A 1 87 ? -6.969 -3.301 2.407 1.00 83.19 87 PHE A C 1
ATOM 658 O O . PHE A 1 87 ? -8.202 -3.237 2.418 1.00 83.19 87 PHE A O 1
ATOM 665 N N . ARG A 1 88 ? -6.227 -2.207 2.236 1.00 86.56 88 ARG A N 1
ATOM 666 C CA . ARG A 1 88 ? -6.764 -0.867 1.965 1.00 86.56 88 ARG A CA 1
ATOM 667 C C . ARG A 1 88 ? -6.226 -0.380 0.635 1.00 86.56 88 ARG A C 1
ATOM 669 O O . ARG A 1 88 ? -5.019 -0.345 0.422 1.00 86.56 88 ARG A O 1
ATOM 676 N N . VAL A 1 89 ? -7.127 0.018 -0.254 1.00 88.69 89 VAL A N 1
ATOM 677 C CA . VAL A 1 89 ? -6.756 0.622 -1.534 1.00 88.69 89 VAL A CA 1
ATOM 678 C C . VAL A 1 89 ? -6.458 2.094 -1.293 1.00 88.69 89 VAL A C 1
ATOM 680 O O . VAL A 1 89 ? -7.318 2.830 -0.813 1.00 88.69 89 VAL A O 1
ATOM 683 N N . ILE A 1 90 ? -5.247 2.525 -1.631 1.00 89.19 90 ILE A N 1
ATOM 684 C CA . ILE A 1 90 ? -4.810 3.913 -1.502 1.00 89.19 90 ILE A CA 1
ATOM 685 C C . ILE A 1 90 ? -4.628 4.522 -2.891 1.00 89.19 90 ILE A C 1
ATOM 687 O O . ILE A 1 90 ? -3.881 3.998 -3.719 1.00 89.19 90 ILE A O 1
ATOM 691 N N . GLN A 1 91 ? -5.284 5.658 -3.124 1.00 90.12 91 GLN A N 1
ATOM 692 C CA . GLN A 1 91 ? -5.031 6.543 -4.256 1.00 90.12 91 GLN A CA 1
ATOM 693 C C . GLN A 1 91 ? -4.140 7.699 -3.793 1.00 90.12 91 GLN A C 1
ATOM 695 O O . GLN A 1 91 ? -4.512 8.443 -2.884 1.00 90.12 91 GLN A O 1
ATOM 700 N N . LEU A 1 92 ? -2.989 7.882 -4.440 1.00 85.38 92 LEU A N 1
ATOM 701 C CA . LEU A 1 92 ? -2.163 9.075 -4.233 1.00 85.38 92 LEU A CA 1
ATOM 702 C C . LEU A 1 92 ? -2.737 10.265 -5.001 1.00 85.38 92 LEU A C 1
ATOM 704 O O . LEU A 1 92 ? -3.198 10.105 -6.136 1.00 85.38 92 LEU A O 1
ATOM 708 N N . ASP A 1 93 ? -2.663 11.457 -4.411 1.00 83.75 93 ASP A N 1
ATOM 709 C CA . ASP A 1 93 ? -3.083 12.671 -5.097 1.00 83.75 93 ASP A CA 1
ATOM 710 C C . ASP A 1 93 ? -2.322 12.890 -6.415 1.00 83.75 93 ASP A C 1
ATOM 712 O O . ASP A 1 93 ? -1.137 12.577 -6.550 1.00 83.75 93 ASP A O 1
ATOM 716 N N . GLY A 1 94 ? -3.040 13.371 -7.430 1.00 83.25 94 GLY A N 1
ATOM 717 C CA . GLY A 1 94 ? -2.502 13.551 -8.781 1.00 83.25 94 GLY A CA 1
ATOM 718 C C . GLY A 1 94 ? -2.227 12.259 -9.566 1.00 83.25 94 GLY A C 1
ATOM 719 O O . GLY A 1 94 ? -1.794 12.347 -10.715 1.00 83.25 94 GLY A O 1
ATOM 720 N N . SER A 1 95 ? -2.500 11.071 -9.008 1.00 82.25 95 SER A N 1
ATOM 721 C CA . SER A 1 95 ? -2.370 9.788 -9.709 1.00 82.25 95 SER A CA 1
ATOM 722 C C . SER A 1 95 ? -3.743 9.175 -10.027 1.00 82.25 95 SER A C 1
ATOM 724 O O . SER A 1 95 ? -4.631 9.170 -9.164 1.00 82.25 95 SER A O 1
ATOM 726 N N . PRO A 1 96 ? -3.969 8.655 -11.249 1.00 87.25 96 PRO A N 1
ATOM 727 C CA . PRO A 1 96 ? -5.173 7.880 -11.535 1.00 87.25 96 PRO A CA 1
ATOM 728 C C . PRO A 1 96 ? -5.212 6.618 -10.663 1.00 87.25 96 PRO A C 1
ATOM 730 O O . PRO A 1 96 ? -4.196 5.954 -10.473 1.00 87.25 96 PRO A O 1
ATOM 733 N N . LEU A 1 97 ? -6.395 6.295 -10.140 1.00 88.94 97 LEU A N 1
ATOM 734 C CA . LEU A 1 97 ? -6.622 5.052 -9.412 1.00 88.94 97 LEU A CA 1
ATOM 735 C C . LEU A 1 97 ? -6.790 3.906 -10.410 1.00 88.94 97 LEU A C 1
ATOM 737 O O . LEU A 1 97 ? -7.702 3.946 -11.235 1.00 88.94 97 LEU A O 1
ATOM 741 N N . ASP A 1 98 ? -5.954 2.879 -10.288 1.00 88.56 98 ASP A N 1
ATOM 742 C CA . ASP A 1 98 ? -6.117 1.622 -11.018 1.00 88.56 98 ASP A CA 1
ATOM 743 C C . ASP A 1 98 ? -5.917 0.450 -10.055 1.00 88.56 98 ASP A C 1
ATOM 745 O O . ASP A 1 98 ? -4.840 0.277 -9.479 1.00 88.56 98 ASP A O 1
ATOM 749 N N . VAL A 1 99 ? -6.994 -0.294 -9.805 1.00 86.06 99 VAL A N 1
ATOM 750 C CA . VAL A 1 99 ? -7.051 -1.324 -8.763 1.00 86.06 99 VAL A CA 1
ATOM 751 C C . VAL A 1 99 ? -6.795 -2.688 -9.402 1.00 86.06 99 VAL A C 1
ATOM 753 O O . VAL A 1 99 ? -7.595 -3.095 -10.247 1.00 86.06 99 VAL A O 1
ATOM 756 N N . PRO A 1 100 ? -5.758 -3.436 -8.983 1.00 82.19 100 PRO A N 1
ATOM 757 C CA . PRO A 1 100 ? -5.506 -4.778 -9.496 1.00 82.19 100 PRO A CA 1
ATOM 758 C C . PRO A 1 100 ? -6.698 -5.719 -9.291 1.00 82.19 100 PRO A C 1
ATOM 760 O O . PRO A 1 100 ? -7.387 -5.657 -8.266 1.00 82.19 100 PRO A O 1
ATOM 763 N N . LYS A 1 101 ? -6.899 -6.662 -10.214 1.00 82.00 101 LYS A N 1
ATOM 764 C CA . LYS A 1 101 ? -8.044 -7.597 -10.211 1.00 82.00 101 LYS A CA 1
ATOM 765 C C . LYS A 1 101 ? -8.239 -8.342 -8.891 1.00 82.00 101 LYS A C 1
ATOM 767 O O . LYS A 1 101 ? -9.376 -8.596 -8.506 1.00 82.00 101 LYS A O 1
ATOM 772 N N . PHE A 1 102 ? -7.154 -8.687 -8.194 1.00 74.81 102 PHE A N 1
ATOM 773 C CA . PHE A 1 102 ? -7.234 -9.434 -6.932 1.00 74.81 102 PHE A CA 1
ATOM 774 C C . PHE A 1 102 ? -7.861 -8.621 -5.783 1.00 74.81 102 PHE A C 1
ATOM 776 O O . PHE A 1 102 ? -8.443 -9.215 -4.881 1.00 74.81 102 PHE A O 1
ATOM 783 N N . LEU A 1 103 ? -7.815 -7.283 -5.841 1.00 77.06 103 LEU A N 1
ATOM 784 C CA . LEU A 1 103 ? -8.423 -6.393 -4.844 1.00 77.06 103 LEU A CA 1
ATOM 785 C C . LEU A 1 103 ? -9.857 -5.976 -5.211 1.00 77.06 103 LEU A C 1
ATOM 787 O O . LEU A 1 103 ? -10.657 -5.696 -4.323 1.00 77.06 103 LEU A O 1
ATOM 791 N N . GLN A 1 104 ? -10.224 -5.982 -6.500 1.00 76.44 104 GLN A N 1
ATOM 792 C CA . GLN A 1 104 ? -11.549 -5.538 -6.971 1.00 76.44 104 GLN A CA 1
ATOM 793 C C . GLN A 1 104 ? -12.722 -6.333 -6.360 1.00 76.44 104 GLN A C 1
ATOM 795 O O . GLN A 1 104 ? -13.819 -5.799 -6.211 1.00 76.44 104 GLN A O 1
ATOM 800 N N . GLY A 1 105 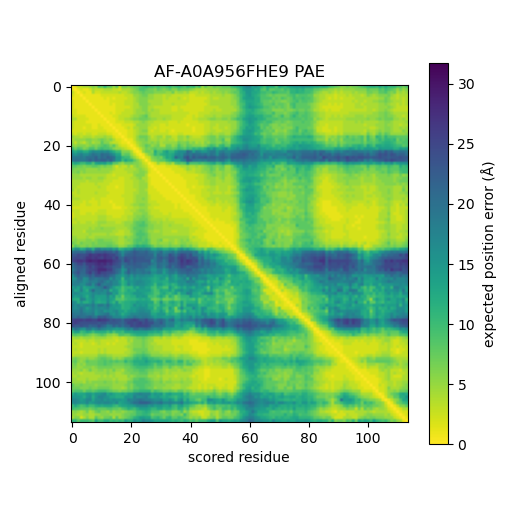? -12.504 -7.598 -5.986 1.00 65.12 105 GLY A N 1
ATOM 801 C CA . GLY A 1 105 ? -13.523 -8.462 -5.376 1.00 65.12 105 GLY A CA 1
ATOM 802 C C . GLY A 1 105 ? -13.701 -8.297 -3.862 1.00 65.12 105 GLY A C 1
ATOM 803 O O . GLY A 1 105 ? -14.583 -8.940 -3.298 1.00 65.12 105 GLY A O 1
ATOM 804 N N . LEU A 1 106 ? -12.882 -7.471 -3.199 1.00 64.06 106 LEU A N 1
ATOM 805 C CA . LEU A 1 106 ? -12.791 -7.420 -1.733 1.00 64.06 106 LEU A CA 1
ATOM 806 C C . LEU A 1 106 ? -13.656 -6.336 -1.070 1.00 64.06 106 LEU A C 1
ATOM 808 O O . LEU A 1 106 ? -13.547 -6.122 0.131 1.00 64.06 106 LEU A O 1
ATOM 812 N N . GLY A 1 107 ? -14.492 -5.608 -1.823 1.00 57.00 107 GLY A N 1
ATOM 813 C CA . GLY A 1 107 ? -15.257 -4.482 -1.261 1.00 57.00 107 GLY A CA 1
ATOM 814 C C . GLY A 1 107 ? -14.358 -3.367 -0.703 1.00 57.00 107 GLY A C 1
ATOM 815 O O . GLY A 1 107 ? -14.740 -2.634 0.211 1.00 57.00 107 GLY A O 1
ATOM 816 N N . SER A 1 108 ? -13.137 -3.259 -1.228 1.00 61.78 108 SER A N 1
ATOM 817 C CA . SER A 1 108 ? -12.122 -2.328 -0.754 1.00 61.78 108 SER A CA 1
ATOM 818 C C . SER A 1 108 ? -12.565 -0.878 -0.961 1.00 61.78 108 SER A C 1
ATOM 820 O O . SER A 1 108 ? -12.867 -0.460 -2.079 1.00 61.78 108 SER A O 1
ATOM 822 N N . HIS A 1 109 ? -12.574 -0.104 0.123 1.00 67.00 109 HIS A N 1
ATOM 823 C CA . HIS A 1 109 ? -12.786 1.339 0.076 1.00 67.00 109 HIS A CA 1
ATOM 824 C C . HIS A 1 109 ? -11.483 2.004 -0.380 1.00 67.00 109 HIS A C 1
ATOM 826 O O . HIS A 1 109 ? -10.417 1.701 0.160 1.00 67.00 109 HIS A O 1
ATOM 832 N N . ALA A 1 110 ? -11.564 2.877 -1.385 1.00 73.50 110 ALA A N 1
ATOM 833 C CA . ALA A 1 110 ? -10.420 3.658 -1.831 1.00 73.50 110 ALA A CA 1
ATOM 834 C C . ALA A 1 110 ? -10.260 4.891 -0.935 1.00 73.50 110 ALA A C 1
ATOM 836 O O . ALA A 1 110 ? -11.172 5.712 -0.829 1.00 73.50 110 ALA A O 1
ATOM 837 N N . PHE A 1 111 ? -9.097 5.025 -0.308 1.00 82.25 111 PHE A N 1
ATOM 838 C CA . PHE A 1 111 ? -8.732 6.197 0.480 1.00 82.25 111 PHE A CA 1
ATOM 839 C C . PHE A 1 111 ? -7.838 7.097 -0.363 1.00 82.25 111 PHE A C 1
ATOM 841 O O . PHE A 1 111 ? -6.887 6.627 -0.990 1.00 82.25 111 PHE A O 1
ATOM 848 N N . ARG A 1 112 ? -8.139 8.396 -0.381 1.00 81.94 112 ARG A N 1
ATOM 849 C CA . ARG A 1 112 ? -7.284 9.391 -1.027 1.00 81.94 112 ARG A CA 1
ATOM 850 C C . ARG A 1 112 ? -6.269 9.907 -0.019 1.00 81.94 112 ARG A C 1
ATOM 852 O O . ARG A 1 112 ? -6.662 10.403 1.033 1.00 81.94 112 ARG A O 1
ATOM 859 N N . TRP A 1 113 ? -4.993 9.807 -0.363 1.00 79.88 113 TRP A N 1
ATOM 860 C CA . TRP A 1 113 ? -3.905 10.413 0.394 1.00 79.88 113 TRP A CA 1
ATOM 861 C C . TRP A 1 113 ? -3.504 11.740 -0.260 1.00 79.88 113 TRP A C 1
ATOM 863 O O . TRP A 1 113 ? -3.214 11.751 -1.461 1.00 79.88 113 TRP A O 1
ATOM 873 N N . LEU A 1 114 ? -3.543 12.828 0.519 1.00 75.19 114 LEU A N 1
ATOM 874 C CA . LEU A 1 114 ? -3.242 14.205 0.099 1.00 75.19 114 LEU A CA 1
ATOM 875 C C . LEU A 1 114 ? -1.760 14.557 0.288 1.00 75.19 114 LEU A C 1
ATOM 877 O O . LEU A 1 114 ? -1.127 13.999 1.213 1.00 75.19 114 LEU A O 1
#

Sequence (114 aa):
MQAMAVALEEEGFEVFLDVLQEIPPTNWAVHIERVLAEADVVLCVCTPTYAERVDGEVPGGVGRGVAQEGALARGETYDQKMQADRFRVIQLDGSPLDVPKFLQGLGSHAFRWL